Protein AF-A0A7V6GWR3-F1 (afdb_monomer_lite)

Structure (mmCIF, N/CA/C/O backbone):
data_AF-A0A7V6GWR3-F1
#
_entry.id   AF-A0A7V6GWR3-F1
#
loop_
_atom_site.group_PDB
_atom_site.id
_atom_site.type_symbol
_atom_site.label_atom_id
_atom_site.label_alt_id
_atom_site.label_comp_id
_atom_site.label_asym_id
_atom_site.label_entity_id
_atom_site.label_seq_id
_atom_site.pdbx_PDB_ins_code
_atom_site.Cartn_x
_atom_site.Cartn_y
_atom_site.Cartn_z
_atom_site.occupancy
_atom_site.B_iso_or_equiv
_atom_site.auth_seq_id
_atom_site.auth_comp_id
_atom_site.auth_asym_id
_atom_site.auth_atom_id
_atom_site.pdbx_PDB_model_num
ATOM 1 N N . MET A 1 1 ? 18.913 -1.858 59.201 1.00 57.69 1 MET A N 1
ATOM 2 C CA . MET A 1 1 ? 17.940 -0.774 58.918 1.00 57.69 1 MET A CA 1
ATOM 3 C C . MET A 1 1 ? 17.360 -0.828 57.500 1.00 57.69 1 MET A C 1
ATOM 5 O O . MET A 1 1 ? 16.171 -0.582 57.364 1.00 57.69 1 MET A O 1
ATOM 9 N N . PHE A 1 2 ? 18.115 -1.250 56.476 1.00 57.06 2 PHE A N 1
ATOM 10 C CA . PHE A 1 2 ? 17.642 -1.328 55.079 1.00 57.06 2 PHE A CA 1
ATOM 11 C C . PHE A 1 2 ? 16.428 -2.238 54.816 1.00 57.06 2 PHE A C 1
ATOM 13 O O . PHE A 1 2 ? 15.560 -1.876 54.029 1.00 57.06 2 PHE A O 1
ATOM 20 N N . LYS A 1 3 ? 16.304 -3.377 55.515 1.00 57.69 3 LYS A N 1
ATOM 21 C CA . LYS A 1 3 ? 15.159 -4.291 55.336 1.00 57.69 3 LYS A CA 1
ATOM 22 C C . LYS A 1 3 ? 13.819 -3.632 55.687 1.00 57.69 3 LYS A C 1
ATOM 24 O O . LYS A 1 3 ? 12.870 -3.778 54.936 1.00 57.69 3 LYS A O 1
ATOM 29 N N . LYS A 1 4 ? 13.768 -2.841 56.768 1.00 62.62 4 LYS A N 1
ATOM 30 C CA . LYS A 1 4 ? 12.542 -2.145 57.204 1.00 62.62 4 LYS A CA 1
ATOM 31 C C . LYS A 1 4 ? 12.135 -1.018 56.245 1.00 62.62 4 LYS A C 1
ATOM 33 O O . LYS A 1 4 ? 10.948 -0.810 56.039 1.00 62.62 4 LYS A O 1
ATOM 38 N N . LEU A 1 5 ? 13.110 -0.338 55.631 1.00 69.25 5 LEU A N 1
ATOM 39 C CA . LEU A 1 5 ? 12.864 0.715 54.639 1.00 69.25 5 LEU A CA 1
ATOM 40 C C . LEU A 1 5 ? 12.341 0.137 53.313 1.00 69.25 5 LEU A C 1
ATOM 42 O O . LEU A 1 5 ? 11.419 0.689 52.724 1.00 69.25 5 LEU A O 1
ATOM 46 N N . SER A 1 6 ? 12.875 -1.013 52.888 1.00 74.12 6 SER A N 1
ATOM 47 C CA . SER A 1 6 ? 12.424 -1.724 51.684 1.00 74.12 6 SER A CA 1
ATOM 48 C C . SER A 1 6 ? 10.997 -2.265 51.823 1.00 74.12 6 SER A C 1
ATOM 50 O O . SER A 1 6 ? 10.201 -2.128 50.895 1.00 74.12 6 SER A O 1
ATOM 52 N N . THR A 1 7 ? 10.633 -2.804 52.992 1.00 77.94 7 THR A N 1
ATOM 53 C CA . THR A 1 7 ? 9.257 -3.256 53.247 1.00 77.94 7 THR A CA 1
ATOM 54 C C . THR A 1 7 ? 8.266 -2.091 53.237 1.00 77.94 7 THR A C 1
ATOM 56 O O . THR A 1 7 ? 7.175 -2.228 52.693 1.00 77.94 7 THR A O 1
ATOM 59 N N . LEU A 1 8 ? 8.652 -0.926 53.772 1.00 77.69 8 LEU A N 1
ATOM 60 C CA . LEU A 1 8 ? 7.799 0.267 53.766 1.00 77.69 8 LEU A CA 1
ATOM 61 C C . LEU A 1 8 ? 7.535 0.777 52.339 1.00 77.69 8 LEU A C 1
ATOM 63 O O . LEU A 1 8 ? 6.412 1.148 52.014 1.00 77.69 8 LEU A O 1
ATOM 67 N N . LEU A 1 9 ? 8.554 0.737 51.476 1.00 79.38 9 LEU A N 1
ATOM 68 C CA . LEU A 1 9 ? 8.460 1.185 50.084 1.00 79.38 9 LEU A CA 1
ATOM 69 C C . LEU A 1 9 ? 7.550 0.278 49.238 1.00 79.38 9 LEU A C 1
ATOM 71 O O . LEU A 1 9 ? 6.764 0.768 48.430 1.00 79.38 9 LEU A O 1
ATOM 75 N N . LEU A 1 10 ? 7.605 -1.038 49.472 1.00 77.62 10 LEU A N 1
ATOM 76 C CA . LEU A 1 10 ? 6.718 -2.009 48.823 1.00 77.62 10 LEU A CA 1
ATOM 77 C C . LEU A 1 10 ? 5.249 -1.818 49.228 1.00 77.62 10 LEU A C 1
ATOM 79 O O . LEU A 1 10 ? 4.371 -1.893 48.374 1.00 77.62 10 LEU A O 1
ATOM 83 N N . ILE A 1 11 ? 4.973 -1.522 50.502 1.00 78.19 11 ILE A N 1
ATOM 84 C CA . ILE A 1 11 ? 3.601 -1.291 50.984 1.00 78.19 11 ILE A CA 1
ATOM 85 C C . ILE A 1 11 ? 2.994 -0.033 50.340 1.00 78.19 11 ILE A C 1
ATOM 87 O O . ILE A 1 11 ? 1.837 -0.058 49.925 1.00 78.19 11 ILE A O 1
ATOM 91 N N . VAL A 1 12 ? 3.773 1.044 50.190 1.00 75.06 12 VAL A N 1
ATOM 92 C CA . VAL A 1 12 ? 3.309 2.288 49.545 1.00 75.06 12 VAL A CA 1
ATOM 93 C C . VAL A 1 12 ? 2.956 2.066 48.069 1.00 75.06 12 VAL A C 1
ATOM 95 O O . VAL A 1 12 ? 1.933 2.570 47.606 1.00 75.06 12 VAL A O 1
ATOM 98 N N . LEU A 1 13 ? 3.750 1.273 47.342 1.00 73.19 13 LEU A N 1
ATOM 99 C CA . LEU A 1 13 ? 3.486 0.958 45.933 1.00 73.19 13 LEU A CA 1
ATOM 100 C C . LEU A 1 13 ? 2.184 0.165 45.744 1.00 73.19 13 LEU A C 1
ATOM 102 O O . LEU A 1 13 ? 1.409 0.477 44.846 1.00 73.19 13 LEU A O 1
ATOM 106 N N . VAL A 1 14 ? 1.902 -0.807 46.617 1.00 71.19 14 VAL A N 1
ATOM 107 C CA . VAL A 1 14 ? 0.670 -1.615 46.538 1.00 71.19 14 VAL A CA 1
ATOM 108 C C . VAL A 1 14 ? -0.580 -0.777 46.837 1.00 71.19 14 VAL A C 1
ATOM 110 O O . VAL A 1 14 ? -1.602 -0.943 46.172 1.00 71.19 14 VAL A O 1
ATOM 113 N N . ILE A 1 15 ? -0.504 0.161 47.787 1.00 64.50 15 ILE A N 1
ATOM 114 C CA . ILE A 1 15 ? -1.630 1.047 48.130 1.00 64.50 15 ILE A CA 1
ATOM 115 C C . ILE A 1 15 ? -1.910 2.053 46.998 1.00 64.50 15 ILE A C 1
ATOM 117 O O . ILE A 1 15 ? -3.071 2.348 46.716 1.00 64.50 15 ILE A O 1
ATOM 121 N N . GLY A 1 16 ? -0.873 2.527 46.297 1.00 59.38 16 GLY A N 1
ATOM 122 C CA . GLY A 1 16 ? -1.019 3.436 45.153 1.00 59.38 16 GLY A CA 1
ATOM 123 C C . GLY A 1 16 ? -1.750 2.823 43.952 1.00 59.38 16 GLY A C 1
ATOM 124 O O . GLY A 1 16 ? -2.444 3.536 43.229 1.00 59.38 16 GLY A O 1
ATOM 125 N N . CYS A 1 17 ? -1.666 1.503 43.761 1.00 59.94 17 CYS A N 1
ATOM 126 C CA . CYS A 1 17 ? -2.309 0.818 42.636 1.00 59.94 17 CYS A CA 1
ATOM 127 C C . CYS A 1 17 ? -3.833 0.659 42.782 1.00 59.94 17 CYS A C 1
ATOM 129 O O . CYS A 1 17 ? -4.518 0.482 41.778 1.00 59.94 17 CYS A O 1
ATOM 131 N N . LEU A 1 18 ? -4.389 0.750 43.996 1.00 56.41 18 LEU A N 1
ATOM 132 C CA . LEU A 1 18 ? -5.825 0.537 44.234 1.00 56.41 18 LEU A CA 1
ATOM 133 C C . LEU A 1 18 ? -6.678 1.810 44.085 1.00 56.41 18 LEU A C 1
ATOM 135 O O . LEU A 1 18 ? -7.899 1.717 43.997 1.00 56.41 18 LEU A O 1
ATOM 139 N N . AL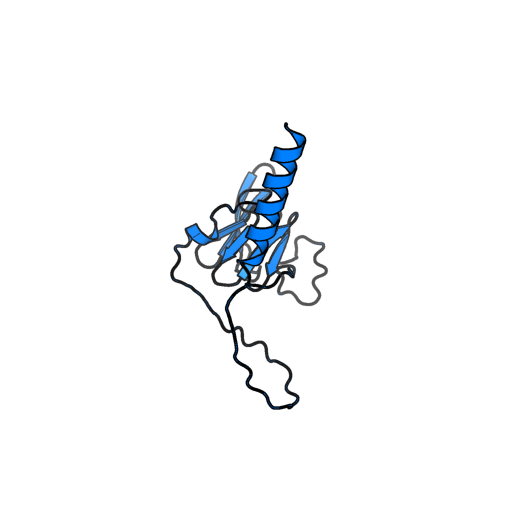A A 1 19 ? -6.062 2.994 43.999 1.00 52.66 19 ALA A N 1
ATOM 140 C CA . ALA A 1 19 ? -6.773 4.268 43.840 1.00 52.66 19 ALA A CA 1
ATOM 141 C C . ALA A 1 19 ? -7.031 4.673 42.370 1.00 52.66 19 ALA A C 1
ATOM 143 O O . ALA A 1 19 ? -7.710 5.667 42.127 1.00 52.66 19 ALA A O 1
ATOM 144 N N . SER A 1 20 ? -6.528 3.912 41.387 1.00 47.25 20 SER A N 1
ATOM 145 C CA . SER A 1 20 ? -6.669 4.228 39.950 1.00 47.25 20 SER A CA 1
ATOM 146 C C . SER A 1 20 ? -7.843 3.522 39.253 1.00 47.25 20 SER A C 1
ATOM 148 O O . SER A 1 20 ? -7.987 3.632 38.036 1.00 47.25 20 SER A O 1
ATOM 150 N N . CYS A 1 21 ? -8.697 2.818 39.998 1.00 51.16 21 CYS A N 1
ATOM 151 C CA . CYS A 1 21 ? -9.901 2.179 39.468 1.00 51.16 21 CYS A CA 1
ATOM 152 C C . CYS A 1 21 ? -11.141 2.749 40.156 1.00 51.16 21 CYS A C 1
ATOM 154 O O . CYS A 1 21 ? -11.796 2.078 40.949 1.00 51.16 21 CYS A O 1
ATOM 156 N N . ALA A 1 22 ? -11.474 4.004 39.860 1.00 45.12 22 ALA A N 1
ATOM 157 C CA . ALA A 1 22 ? -12.791 4.533 40.177 1.00 45.12 22 ALA A CA 1
ATOM 158 C C . ALA A 1 22 ? -13.263 5.511 39.093 1.00 45.12 22 ALA A C 1
ATOM 160 O O . ALA A 1 22 ? -12.789 6.642 39.025 1.00 45.12 22 ALA A O 1
ATOM 161 N N . LYS A 1 23 ? -14.289 5.050 38.358 1.00 39.59 23 LYS A N 1
ATOM 162 C CA . LYS A 1 23 ? -15.293 5.777 37.551 1.00 39.59 23 LYS A CA 1
ATOM 163 C C . LYS A 1 23 ? -15.105 5.787 36.023 1.00 39.59 23 LYS A C 1
ATOM 165 O O . LYS A 1 23 ? -14.516 6.701 35.468 1.00 39.59 23 LYS A O 1
ATOM 170 N N . PHE A 1 24 ? -15.823 4.883 35.351 1.00 28.98 24 PHE A N 1
ATOM 171 C CA . PHE A 1 24 ? -16.935 5.303 34.487 1.00 28.98 24 PHE A CA 1
ATOM 172 C C . PHE A 1 24 ? -18.031 4.231 34.525 1.00 28.98 24 PHE A C 1
ATOM 174 O O . PHE A 1 24 ? -17.811 3.076 34.172 1.00 28.98 24 PHE A O 1
ATOM 181 N N . SER A 1 25 ? -19.190 4.606 35.052 1.00 39.66 25 SER A N 1
ATOM 182 C CA . SER A 1 25 ? -20.377 3.769 35.171 1.00 39.66 25 SER A CA 1
ATOM 183 C C . SER A 1 25 ? -21.349 4.066 34.034 1.00 39.66 25 SER A C 1
ATOM 185 O O . SER A 1 25 ? -21.662 5.230 33.804 1.00 39.66 25 SER A O 1
ATOM 187 N N . HIS A 1 26 ? -21.911 2.986 33.488 1.00 32.53 26 HIS A N 1
ATOM 188 C CA . HIS A 1 26 ? -23.302 2.865 33.048 1.00 32.53 26 HIS A CA 1
ATOM 189 C C . HIS A 1 26 ? -23.720 3.535 31.728 1.00 32.53 26 HIS A C 1
ATOM 191 O O . HIS A 1 26 ? -23.898 4.746 31.657 1.00 32.53 26 HIS A O 1
ATOM 197 N N . LEU A 1 27 ? -24.039 2.694 30.740 1.00 33.22 27 LEU A N 1
ATOM 198 C CA . LEU A 1 27 ? -25.319 2.744 30.024 1.00 33.22 27 LEU A CA 1
ATOM 199 C C . LEU A 1 27 ? -25.591 1.363 29.409 1.00 33.22 27 LEU A C 1
ATOM 201 O O . LEU A 1 27 ? -25.057 1.012 28.361 1.00 33.22 27 LEU A O 1
ATOM 205 N N . GLU A 1 28 ? -26.409 0.573 30.105 1.00 39.97 28 GLU A N 1
ATOM 206 C CA . GLU A 1 28 ? -27.221 -0.461 29.468 1.00 39.97 28 GLU A CA 1
ATOM 207 C C . GLU A 1 28 ? -28.357 0.211 28.683 1.00 39.97 28 GLU A C 1
ATOM 209 O O . GLU A 1 28 ? -29.016 1.124 29.182 1.00 39.97 28 GLU A O 1
ATOM 214 N N . SER A 1 29 ? -28.621 -0.288 27.479 1.00 35.16 29 SER A N 1
ATOM 215 C CA . SER A 1 29 ? -29.950 -0.288 26.867 1.00 35.16 29 SER A CA 1
ATOM 216 C C . SER A 1 29 ? -30.041 -1.535 25.993 1.00 35.16 29 SER A C 1
ATOM 218 O O . SER A 1 29 ? -29.250 -1.699 25.067 1.00 35.16 29 SER A O 1
ATOM 220 N N . GLY A 1 30 ? -30.953 -2.439 26.347 1.00 36.53 30 GLY A N 1
ATOM 221 C CA . GLY A 1 30 ? -31.166 -3.720 25.673 1.00 36.53 30 GLY A CA 1
ATOM 222 C C . GLY A 1 30 ? -32.145 -3.686 24.492 1.00 36.53 30 GLY A C 1
ATOM 223 O O . GLY A 1 30 ? -32.685 -2.633 24.156 1.00 36.53 30 GLY A O 1
ATOM 224 N N . SER A 1 31 ? -32.392 -4.902 23.973 1.00 37.84 31 SER A N 1
ATOM 225 C CA . SER A 1 31 ? -33.314 -5.333 22.892 1.00 37.84 31 SER A CA 1
ATOM 226 C C . SER A 1 31 ? -32.976 -4.810 21.487 1.00 37.84 31 SER A C 1
ATOM 228 O O . SER A 1 31 ? -32.578 -3.670 21.331 1.00 37.84 31 SER A O 1
ATOM 230 N N . ASP A 1 32 ? -33.078 -5.554 20.385 1.00 30.97 32 ASP A N 1
ATOM 231 C CA . ASP A 1 32 ? -33.858 -6.750 20.057 1.00 30.97 32 ASP A CA 1
ATOM 232 C C . ASP A 1 32 ? -33.143 -7.559 18.956 1.00 30.97 32 ASP A C 1
ATOM 234 O O . ASP A 1 32 ? -32.425 -7.009 18.120 1.00 30.97 32 ASP A O 1
ATOM 238 N N . ASN A 1 33 ? -33.378 -8.872 18.925 1.00 47.59 33 ASN A N 1
ATOM 239 C CA . ASN A 1 33 ? -32.904 -9.760 17.865 1.00 47.59 33 ASN A CA 1
ATOM 240 C C . ASN A 1 33 ? -33.688 -9.526 16.565 1.00 47.59 33 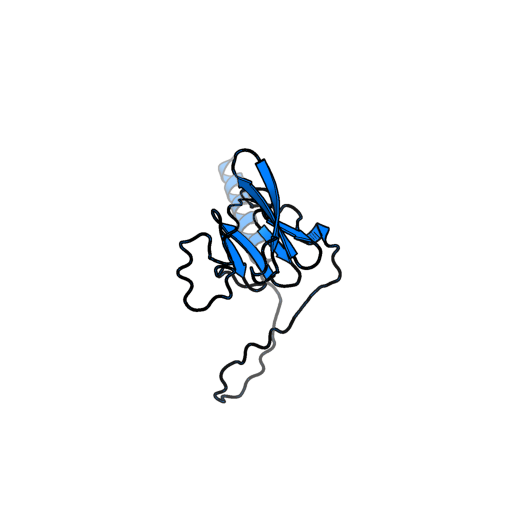ASN A C 1
ATOM 242 O O . ASN A 1 33 ? -34.883 -9.807 16.529 1.00 47.59 33 ASN A O 1
ATOM 246 N N . THR A 1 34 ? -33.015 -9.145 15.477 1.00 38.16 34 THR A N 1
ATOM 247 C CA . THR A 1 34 ? -33.425 -9.521 14.112 1.00 38.16 34 THR A CA 1
ATOM 248 C C . THR A 1 34 ? -32.195 -9.715 13.224 1.00 38.16 34 THR A C 1
ATOM 250 O O . THR A 1 34 ? -31.288 -8.886 13.196 1.00 38.16 34 THR A O 1
ATOM 253 N N . ASP A 1 35 ? -32.170 -10.846 12.515 1.00 45.09 35 ASP A N 1
ATOM 254 C CA . ASP A 1 35 ? -31.203 -11.183 11.471 1.00 45.09 35 ASP A CA 1
ATOM 255 C C . ASP A 1 35 ? -31.135 -10.069 10.422 1.00 45.09 35 ASP A C 1
ATOM 257 O O . ASP A 1 35 ? -32.061 -9.882 9.632 1.00 45.09 35 ASP A O 1
ATOM 261 N N . THR A 1 36 ? -30.029 -9.332 10.362 1.00 37.31 36 THR A N 1
ATOM 262 C CA . THR A 1 36 ? -29.673 -8.543 9.179 1.00 37.31 36 THR A CA 1
ATOM 263 C C . THR A 1 36 ? -28.156 -8.477 9.067 1.00 37.31 36 THR A C 1
ATOM 265 O O . THR A 1 36 ? -27.462 -7.873 9.879 1.00 37.31 36 THR A O 1
ATOM 268 N N . ARG A 1 37 ? -27.646 -9.145 8.030 1.00 38.62 37 ARG A N 1
ATOM 269 C CA . ARG A 1 37 ? -26.265 -9.080 7.539 1.00 38.62 37 ARG A CA 1
ATOM 270 C C . ARG A 1 37 ? -25.764 -7.624 7.557 1.00 38.62 37 ARG A C 1
ATOM 272 O O . ARG A 1 37 ? -26.403 -6.793 6.911 1.00 38.62 37 ARG A O 1
ATOM 279 N N . PRO A 1 38 ? -24.639 -7.295 8.218 1.00 35.78 38 PRO A N 1
ATOM 280 C CA . PRO A 1 38 ? -24.154 -5.926 8.236 1.00 35.78 38 PRO A CA 1
ATOM 281 C C . PRO A 1 38 ? -23.626 -5.580 6.843 1.00 35.78 38 PRO A C 1
ATOM 283 O O . PRO A 1 38 ? -22.572 -6.042 6.404 1.00 35.78 38 PRO A O 1
ATOM 286 N N . SER A 1 39 ? -24.391 -4.782 6.110 1.00 39.31 39 SER A N 1
ATOM 287 C CA . SER A 1 39 ? -23.859 -3.968 5.028 1.00 39.31 39 SER A CA 1
ATOM 288 C C . SER A 1 39 ? -22.844 -3.005 5.643 1.00 39.31 39 SER A C 1
ATOM 290 O O . SER A 1 39 ? -23.224 -2.120 6.404 1.00 39.31 39 SER A O 1
ATOM 292 N N . HIS A 1 40 ? -21.558 -3.214 5.341 1.00 43.88 40 HIS A N 1
ATOM 293 C CA . HIS A 1 40 ? -20.460 -2.298 5.661 1.00 43.88 40 HIS A CA 1
ATOM 294 C C . HIS A 1 40 ? -20.708 -0.948 4.970 1.00 43.88 40 HIS A C 1
ATOM 296 O O . HIS A 1 40 ? -20.222 -0.686 3.872 1.00 43.88 40 HIS A O 1
ATOM 302 N N . SER A 1 41 ? -21.496 -0.079 5.594 1.00 40.34 41 SER A N 1
ATOM 303 C CA . SER A 1 41 ? -21.424 1.350 5.329 1.00 40.34 41 SER A CA 1
ATOM 304 C C . SER A 1 41 ? -20.219 1.870 6.101 1.00 40.34 41 SER A C 1
ATOM 306 O O . SER A 1 41 ? -20.238 1.895 7.331 1.00 40.34 41 SER A O 1
ATOM 308 N N . ILE A 1 42 ? -19.160 2.232 5.375 1.00 48.84 42 ILE A N 1
ATOM 309 C CA . ILE A 1 42 ? -17.993 2.928 5.919 1.00 48.84 42 ILE A CA 1
ATOM 310 C C . ILE A 1 42 ? -18.496 4.268 6.460 1.00 48.84 42 ILE A C 1
ATOM 312 O O . ILE A 1 42 ? -18.662 5.234 5.714 1.00 48.84 42 ILE A O 1
ATOM 316 N N . THR A 1 43 ? -18.801 4.325 7.753 1.00 38.19 43 THR A N 1
ATOM 317 C CA . THR A 1 43 ? -19.119 5.585 8.417 1.00 38.19 43 THR A CA 1
ATOM 318 C C . THR A 1 43 ? -17.796 6.303 8.648 1.00 38.19 43 THR A C 1
ATOM 320 O O . THR A 1 43 ? -17.110 6.089 9.646 1.00 38.19 43 THR A O 1
ATOM 323 N N . HIS A 1 44 ? -17.412 7.114 7.663 1.00 49.03 44 HIS A N 1
ATOM 324 C CA . HIS A 1 44 ? -16.245 7.985 7.695 1.00 49.03 44 HIS A CA 1
ATOM 325 C C . HIS A 1 44 ? -16.335 8.952 8.885 1.00 49.03 44 HIS A C 1
ATOM 327 O O . HIS A 1 44 ? -16.929 10.021 8.804 1.00 49.03 44 HIS A O 1
ATOM 333 N N . SER A 1 45 ? -15.706 8.587 10.000 1.00 46.38 45 SER A N 1
ATOM 334 C CA . SER A 1 45 ? -15.237 9.547 11.000 1.00 46.38 45 SER A CA 1
ATOM 335 C C . SER A 1 45 ? -13.902 10.108 10.501 1.00 46.38 45 SER A C 1
ATOM 337 O O . SER A 1 45 ? -12.810 9.721 10.938 1.00 46.38 45 SER A O 1
ATOM 339 N N . SER A 1 46 ? -13.972 10.928 9.454 1.00 53.97 46 SER A N 1
ATOM 340 C CA . SER A 1 46 ? -12.816 11.647 8.947 1.00 53.97 46 SER A CA 1
ATOM 341 C C . SER A 1 46 ? -12.660 12.932 9.757 1.00 53.97 46 SER A C 1
ATOM 343 O O . SER A 1 46 ? -13.356 13.924 9.579 1.00 53.97 46 SER A O 1
ATOM 345 N N . ASP A 1 47 ? -11.742 12.895 10.721 1.00 57.88 47 ASP A N 1
ATOM 346 C CA . ASP A 1 47 ? -11.158 14.107 11.290 1.00 57.88 47 ASP A CA 1
ATOM 347 C C . ASP A 1 47 ? -10.250 14.739 10.215 1.00 57.88 47 ASP A C 1
ATOM 349 O O . ASP A 1 47 ? -9.027 14.575 10.231 1.00 57.88 47 ASP A O 1
ATOM 353 N N . ASP A 1 48 ? -10.880 15.379 9.222 1.00 61.78 48 ASP A N 1
ATOM 354 C CA . ASP A 1 48 ? -10.264 16.056 8.063 1.00 61.78 48 ASP A CA 1
ATOM 355 C C . ASP A 1 48 ? -9.597 17.393 8.441 1.00 61.78 48 ASP A C 1
ATOM 357 O O . ASP A 1 48 ? -9.284 18.224 7.592 1.00 61.78 48 ASP A O 1
ATOM 361 N N . THR A 1 49 ? -9.382 17.642 9.734 1.00 70.50 49 THR A N 1
ATOM 362 C CA . THR A 1 49 ? -8.872 18.924 10.240 1.00 70.50 49 THR A CA 1
ATOM 363 C C . THR A 1 49 ? -7.346 18.998 10.291 1.00 70.50 49 THR A C 1
ATOM 365 O O . THR A 1 49 ? -6.788 20.066 10.553 1.00 70.50 49 THR A O 1
ATOM 368 N N . LYS A 1 50 ? -6.647 17.879 10.066 1.00 81.06 50 LYS A N 1
ATOM 369 C CA . LYS A 1 50 ? -5.190 17.807 10.218 1.00 81.06 50 LYS A CA 1
ATOM 370 C C . LYS A 1 50 ? -4.482 18.108 8.894 1.00 81.06 50 LYS A C 1
ATOM 372 O O . LYS A 1 50 ? -4.933 17.647 7.848 1.00 81.06 50 LYS A O 1
ATOM 377 N N . PRO A 1 51 ? -3.363 18.853 8.927 1.00 81.31 51 PRO A N 1
ATOM 378 C CA . PRO A 1 51 ? -2.583 19.138 7.726 1.00 81.31 51 PRO A CA 1
ATOM 379 C C . PRO A 1 51 ? -1.987 17.844 7.150 1.00 81.31 51 PRO A C 1
ATOM 381 O O . PRO A 1 51 ? -1.747 16.890 7.891 1.00 81.31 51 PRO A O 1
ATOM 384 N N . GLU A 1 52 ? -1.733 17.790 5.841 1.00 78.69 52 GLU A N 1
ATOM 385 C CA . GLU A 1 52 ? -1.304 16.554 5.167 1.00 78.69 52 GLU A CA 1
ATOM 386 C C . GLU A 1 52 ? -0.001 15.972 5.742 1.00 78.69 52 GLU A C 1
ATOM 388 O O . GLU A 1 52 ? 0.148 14.751 5.846 1.00 78.69 52 GLU A O 1
ATOM 393 N N . GLU A 1 53 ? 0.913 16.834 6.199 1.00 77.75 53 GLU A N 1
ATOM 394 C CA . GLU A 1 53 ? 2.183 16.453 6.826 1.00 77.75 53 GLU A C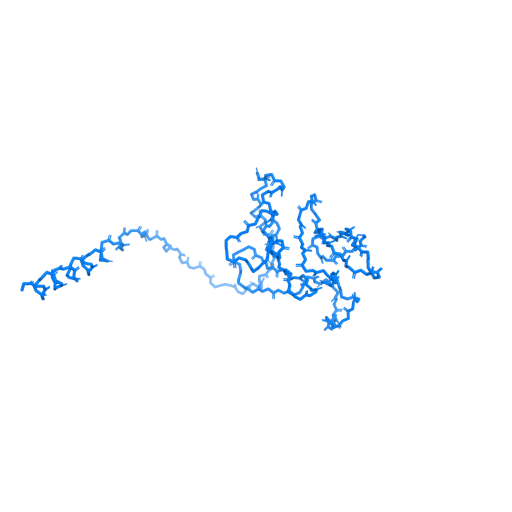A 1
ATOM 395 C C . GLU A 1 53 ? 1.986 15.653 8.122 1.00 77.75 53 GLU A C 1
ATOM 397 O O . GLU A 1 53 ? 2.842 14.852 8.499 1.00 77.75 53 GLU A O 1
ATOM 402 N N . TYR A 1 54 ? 0.846 15.817 8.801 1.00 84.00 54 TYR A N 1
ATOM 403 C CA . TYR A 1 54 ? 0.528 15.035 9.994 1.00 84.00 54 TYR A CA 1
ATOM 404 C C . TYR A 1 54 ? 0.470 13.533 9.687 1.00 84.00 54 TYR A C 1
ATOM 406 O O . TYR A 1 54 ? 0.878 12.711 10.509 1.00 84.00 54 TYR A O 1
ATOM 414 N N . TYR A 1 55 ? -0.026 13.160 8.506 1.00 82.06 55 TYR A N 1
ATOM 415 C CA . TYR A 1 55 ? -0.256 11.762 8.145 1.00 82.06 55 TYR A CA 1
ATOM 416 C C . TYR A 1 55 ? 1.025 11.030 7.708 1.00 82.06 55 TYR A C 1
ATOM 418 O O . TYR A 1 55 ? 1.030 9.801 7.654 1.00 82.06 55 TYR A O 1
ATOM 426 N N . THR A 1 56 ? 2.113 11.766 7.448 1.00 77.06 56 THR A N 1
ATOM 427 C CA . THR A 1 56 ? 3.451 11.228 7.125 1.00 77.06 56 THR A CA 1
ATOM 428 C C . THR A 1 56 ? 4.467 11.371 8.249 1.00 77.06 56 THR A C 1
ATOM 430 O O . THR A 1 56 ? 5.615 10.944 8.101 1.00 77.06 56 THR A O 1
ATOM 433 N N . ALA A 1 57 ? 4.065 11.960 9.375 1.00 72.19 57 ALA A N 1
ATOM 434 C CA . ALA A 1 57 ? 4.945 12.172 10.508 1.00 72.19 57 ALA A CA 1
ATOM 435 C C . ALA A 1 57 ? 5.420 10.841 11.116 1.00 72.19 57 ALA A C 1
ATOM 437 O O . ALA A 1 57 ? 4.639 9.909 11.322 1.00 72.19 57 ALA A O 1
ATOM 438 N N . PHE A 1 58 ? 6.711 10.789 11.450 1.00 72.06 58 PHE A N 1
ATOM 439 C CA . PHE A 1 58 ? 7.343 9.633 12.080 1.00 72.06 58 PHE A CA 1
ATOM 440 C C . PHE A 1 58 ? 6.688 9.272 13.418 1.00 72.06 58 PHE A C 1
ATOM 442 O O . PHE A 1 58 ? 6.469 10.153 14.257 1.00 72.06 58 PHE A O 1
ATOM 449 N N . ARG A 1 59 ? 6.421 7.979 13.654 1.00 69.56 59 ARG A N 1
ATOM 450 C CA . ARG A 1 59 ? 5.820 7.503 14.908 1.00 69.56 59 ARG A CA 1
ATOM 451 C C . ARG A 1 59 ? 6.820 6.790 15.812 1.00 69.56 59 ARG A C 1
ATOM 453 O O . ARG A 1 59 ? 7.680 6.033 15.373 1.00 69.56 59 ARG A O 1
ATOM 460 N N . GLN A 1 60 ? 6.666 7.003 17.120 1.00 61.03 60 GLN A N 1
ATOM 461 C CA . GLN A 1 60 ? 7.412 6.255 18.132 1.00 61.03 60 GLN A CA 1
ATOM 462 C C . GLN A 1 60 ? 7.030 4.767 18.072 1.00 61.03 60 GLN A C 1
ATOM 464 O O . GLN A 1 60 ? 5.849 4.433 18.105 1.00 61.03 60 GLN A O 1
ATOM 469 N N . GLY A 1 61 ? 8.032 3.886 18.000 1.00 63.25 61 GLY A N 1
ATOM 470 C CA . GLY A 1 61 ? 7.846 2.429 17.910 1.00 63.25 61 GLY A CA 1
ATOM 471 C C . GLY A 1 61 ? 7.904 1.859 16.490 1.00 63.25 61 GLY A C 1
ATOM 472 O O . GLY A 1 61 ? 7.814 0.647 16.316 1.00 63.25 61 GLY A O 1
ATOM 473 N N . GLU A 1 62 ? 8.088 2.706 15.481 1.00 67.88 62 GLU A N 1
ATOM 474 C CA . GLU A 1 62 ? 8.237 2.278 14.096 1.00 67.88 62 GLU A CA 1
ATOM 475 C C . GLU A 1 62 ? 9.695 1.906 13.782 1.00 67.88 62 GLU A C 1
ATOM 477 O O . GLU A 1 62 ? 10.625 2.622 14.159 1.00 67.88 62 GLU A O 1
ATOM 482 N N . PHE A 1 63 ? 9.909 0.777 13.097 1.00 64.69 63 PHE A N 1
ATOM 483 C CA . PHE A 1 63 ? 11.258 0.280 12.788 1.00 64.69 63 PHE A CA 1
ATOM 484 C C . PHE A 1 63 ? 12.006 1.165 11.775 1.00 64.69 63 PHE A C 1
ATOM 486 O O . PHE A 1 63 ? 13.235 1.213 11.779 1.00 64.69 63 PHE A O 1
ATOM 493 N N . SER A 1 64 ? 11.281 1.893 10.926 1.00 66.06 64 SER A N 1
ATOM 494 C CA . SER A 1 64 ? 11.852 2.833 9.964 1.00 66.06 64 SER A CA 1
ATOM 495 C C . SER A 1 64 ? 10.935 4.025 9.771 1.00 66.06 64 SER A C 1
ATOM 497 O O . SER A 1 64 ? 9.718 3.873 9.776 1.00 66.06 64 SER A O 1
ATOM 499 N N . VAL A 1 65 ? 11.520 5.198 9.529 1.00 64.19 65 VAL A N 1
ATOM 500 C CA . VAL A 1 65 ? 10.755 6.361 9.082 1.00 64.19 65 VAL A CA 1
ATOM 501 C C . VAL A 1 65 ? 10.015 5.996 7.797 1.00 64.19 65 VAL A C 1
ATOM 503 O O . VAL A 1 65 ? 10.631 5.450 6.878 1.00 64.19 65 VAL A O 1
ATOM 506 N N . SER A 1 66 ? 8.714 6.297 7.752 1.00 72.50 66 SER A N 1
ATOM 507 C CA . SER A 1 66 ? 7.872 6.146 6.562 1.00 72.50 66 SER A CA 1
ATOM 508 C C . SER A 1 66 ? 7.489 4.704 6.207 1.00 72.50 66 SER A C 1
ATOM 510 O O . SER A 1 66 ? 7.249 4.426 5.043 1.00 72.50 66 SER A O 1
ATOM 512 N N . ALA A 1 67 ? 7.409 3.761 7.144 1.00 85.31 67 ALA A N 1
ATOM 513 C CA . ALA A 1 67 ? 6.782 2.459 6.877 1.00 85.31 67 ALA A CA 1
ATOM 514 C C . ALA A 1 67 ? 5.279 2.449 7.200 1.00 85.31 67 ALA A C 1
ATOM 516 O O . ALA A 1 67 ? 4.574 1.569 6.721 1.00 85.31 67 ALA A O 1
ATOM 517 N N . TYR A 1 68 ? 4.779 3.404 7.977 1.00 88.88 68 TYR A N 1
ATOM 518 C CA . TYR A 1 68 ? 3.446 3.419 8.556 1.00 88.88 68 TYR A CA 1
ATOM 519 C C . TYR A 1 68 ? 2.788 4.786 8.376 1.00 88.88 68 TYR A C 1
ATOM 521 O O . TYR A 1 68 ? 3.364 5.826 8.689 1.00 88.88 68 TYR A O 1
ATOM 529 N N . LEU A 1 69 ? 1.545 4.781 7.906 1.00 90.12 69 LEU A N 1
ATOM 530 C CA . LEU A 1 69 ? 0.730 5.971 7.702 1.00 90.12 69 LEU A CA 1
ATOM 531 C C . LEU A 1 69 ? -0.592 5.781 8.431 1.00 90.12 69 LEU A C 1
ATOM 533 O O . LEU A 1 69 ? -1.254 4.758 8.281 1.00 90.12 69 LEU A O 1
ATOM 537 N N . VAL A 1 70 ? -1.028 6.796 9.164 1.00 88.94 70 VAL A N 1
ATOM 538 C CA . VAL A 1 70 ? -2.433 6.909 9.571 1.00 88.94 70 VAL A CA 1
ATOM 539 C C . VAL A 1 70 ? -2.973 8.068 8.785 1.00 88.94 70 VAL A C 1
ATOM 541 O O . VAL A 1 70 ? -2.440 9.156 8.925 1.00 88.94 70 VAL A O 1
ATOM 544 N N . THR A 1 71 ? -3.988 7.843 7.969 1.00 89.56 71 THR A N 1
ATOM 545 C CA . THR A 1 71 ? -4.584 8.847 7.082 1.00 89.56 71 THR A CA 1
ATOM 546 C C . THR A 1 71 ? -6.049 9.067 7.475 1.00 89.56 71 THR A C 1
ATOM 548 O O . THR A 1 71 ? -6.554 8.382 8.375 1.00 89.56 71 THR A O 1
ATOM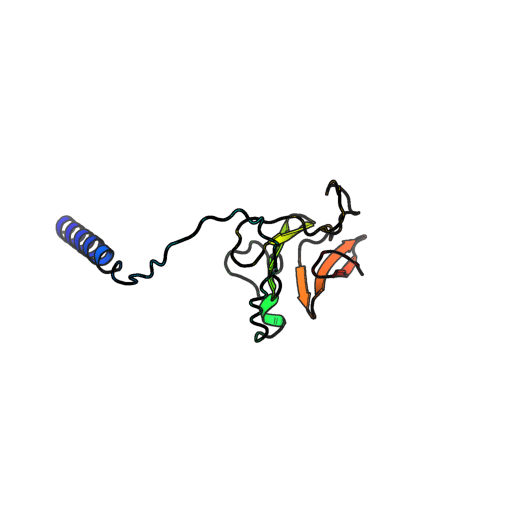 551 N N . PRO A 1 72 ? -6.791 9.986 6.833 1.00 88.12 72 PRO A N 1
ATOM 552 C CA . PRO A 1 72 ? -8.240 10.076 7.013 1.00 88.12 72 PRO A CA 1
ATOM 553 C C . PRO A 1 72 ? -8.974 8.750 6.743 1.00 88.12 72 PRO A C 1
ATOM 555 O O . PRO A 1 72 ? -9.955 8.455 7.426 1.00 88.12 72 PRO A O 1
ATOM 558 N N . TYR A 1 73 ? -8.443 7.921 5.838 1.00 89.44 73 TYR A N 1
ATOM 559 C CA . TYR A 1 73 ? -9.083 6.715 5.295 1.00 89.44 73 TYR A CA 1
ATOM 560 C C . TYR A 1 73 ? -8.751 5.414 6.039 1.00 89.44 73 TYR A C 1
ATOM 562 O O . TYR A 1 73 ? -9.389 4.389 5.806 1.00 89.44 73 TYR A O 1
ATOM 570 N N . GLY A 1 74 ? -7.729 5.411 6.896 1.00 92.19 74 GLY A N 1
ATOM 571 C CA . GLY A 1 74 ? -7.286 4.196 7.578 1.00 92.19 74 GLY A CA 1
ATOM 572 C C . GLY A 1 74 ? -5.822 4.224 7.970 1.00 92.19 74 GLY A C 1
ATOM 573 O O . GLY A 1 74 ? -5.172 5.269 7.963 1.00 92.19 74 GLY A O 1
ATOM 574 N N . MET A 1 75 ? -5.317 3.052 8.321 1.00 92.88 75 MET A N 1
ATOM 575 C CA . MET A 1 75 ? -3.918 2.811 8.636 1.00 92.88 75 MET A CA 1
ATOM 576 C C . MET A 1 75 ? -3.293 2.011 7.502 1.00 92.88 75 MET A C 1
ATOM 578 O O . MET A 1 75 ? -3.886 1.054 7.009 1.00 92.88 75 MET A O 1
ATOM 582 N N . TYR A 1 76 ? -2.093 2.399 7.097 1.00 94.00 76 TYR A N 1
ATOM 583 C CA . TYR A 1 76 ? -1.342 1.759 6.033 1.00 94.00 76 TYR A CA 1
ATOM 584 C C . TYR A 1 76 ? 0.035 1.403 6.556 1.00 94.00 76 TYR A C 1
ATOM 586 O O . TYR A 1 76 ? 0.651 2.201 7.256 1.00 94.00 76 TYR A O 1
ATOM 594 N N . ILE A 1 77 ? 0.526 0.222 6.208 1.00 92.50 77 ILE A N 1
ATOM 595 C CA . ILE A 1 77 ? 1.873 -0.206 6.575 1.00 92.50 77 ILE A CA 1
ATOM 596 C C . ILE A 1 77 ? 2.555 -0.879 5.393 1.00 92.50 77 ILE A C 1
ATOM 598 O O . ILE A 1 77 ? 1.948 -1.679 4.686 1.00 92.50 77 ILE A O 1
ATOM 602 N N . ASN A 1 78 ? 3.822 -0.566 5.163 1.00 92.06 78 ASN A N 1
ATOM 603 C CA . ASN A 1 78 ? 4.665 -1.280 4.226 1.00 92.06 78 ASN A CA 1
ATOM 604 C C . ASN A 1 78 ? 5.378 -2.421 4.960 1.00 92.06 78 ASN A C 1
ATOM 606 O O . ASN A 1 78 ? 6.107 -2.195 5.925 1.00 92.06 78 ASN A O 1
ATOM 610 N N . ILE A 1 79 ? 5.166 -3.652 4.496 1.00 90.25 79 ILE A N 1
ATOM 611 C CA . ILE A 1 79 ? 5.870 -4.832 4.998 1.00 90.25 79 ILE A CA 1
ATOM 612 C C . ILE A 1 79 ? 6.566 -5.504 3.815 1.00 90.25 79 ILE A C 1
ATOM 614 O O . ILE A 1 79 ? 5.933 -6.024 2.886 1.00 90.25 79 ILE A O 1
ATOM 618 N N . GLY A 1 80 ? 7.899 -5.500 3.854 1.00 89.12 80 GLY A N 1
ATOM 619 C CA . GLY A 1 80 ? 8.740 -6.007 2.776 1.00 89.12 80 GLY A CA 1
ATOM 620 C C . GLY A 1 80 ? 8.699 -5.089 1.556 1.00 89.12 80 GLY A C 1
ATOM 621 O O . GLY A 1 80 ? 9.486 -4.157 1.472 1.00 89.12 80 GLY A O 1
ATOM 622 N N . LYS A 1 81 ? 7.819 -5.394 0.600 1.00 91.44 81 LYS A N 1
ATOM 623 C CA . LYS A 1 81 ? 7.622 -4.639 -0.657 1.00 91.44 81 LYS A CA 1
ATOM 624 C C . LYS A 1 81 ? 6.144 -4.397 -0.972 1.00 91.44 81 LYS A C 1
ATOM 626 O O . LYS A 1 81 ? 5.799 -4.047 -2.102 1.00 91.44 81 LYS A O 1
ATOM 631 N N . TYR A 1 82 ? 5.279 -4.677 -0.001 1.00 95.25 82 TYR A N 1
ATOM 632 C CA . TYR A 1 82 ? 3.836 -4.645 -0.163 1.00 95.25 82 TYR A CA 1
ATOM 633 C C . TYR A 1 82 ? 3.219 -3.710 0.866 1.00 95.25 82 TYR A C 1
ATOM 635 O O . TYR A 1 82 ? 3.596 -3.738 2.038 1.00 95.25 82 TYR A O 1
ATOM 643 N N . VAL A 1 83 ? 2.244 -2.923 0.429 1.00 96.12 83 VAL A N 1
ATOM 644 C CA . VAL A 1 83 ? 1.438 -2.078 1.306 1.00 96.12 83 VAL A CA 1
ATOM 645 C C . VAL A 1 83 ? 0.233 -2.862 1.801 1.00 96.12 83 VAL A C 1
ATOM 647 O O . VAL A 1 83 ? -0.432 -3.575 1.050 1.00 96.12 83 VAL A O 1
ATOM 650 N N . TYR A 1 84 ? -0.040 -2.726 3.085 1.00 96.12 84 TYR A N 1
ATOM 651 C CA . TYR A 1 84 ? -1.186 -3.291 3.764 1.00 96.12 84 TYR A CA 1
ATOM 652 C C . TYR A 1 84 ? -2.061 -2.165 4.291 1.00 96.12 84 TYR A C 1
ATOM 654 O O . TYR A 1 84 ? -1.568 -1.075 4.575 1.00 96.12 84 TYR A O 1
ATOM 662 N N . TYR A 1 85 ? -3.343 -2.455 4.440 1.00 96.88 85 TYR A N 1
ATOM 663 C CA . TYR A 1 85 ? -4.371 -1.556 4.927 1.00 96.88 85 TYR A CA 1
ATOM 664 C C . TYR A 1 85 ? -5.088 -2.160 6.126 1.00 96.88 85 TYR A C 1
ATOM 666 O O . TYR A 1 85 ? -5.318 -3.369 6.179 1.00 96.88 85 TYR A O 1
ATOM 674 N N . SER A 1 86 ? -5.475 -1.298 7.054 1.00 95.75 86 SER A N 1
ATOM 675 C CA . SER A 1 86 ? -6.383 -1.604 8.145 1.00 95.75 86 SER A CA 1
ATOM 676 C C . SER A 1 86 ? -7.320 -0.422 8.374 1.00 95.75 86 SER A C 1
ATOM 678 O O . SER A 1 86 ? -6.918 0.742 8.280 1.00 95.75 86 SER A O 1
ATOM 680 N N . GLU A 1 87 ? -8.576 -0.711 8.692 1.00 93.69 87 GLU A N 1
ATOM 681 C CA . GLU A 1 87 ? -9.515 0.310 9.145 1.00 93.69 87 GLU A CA 1
ATOM 682 C C . GLU A 1 87 ? -9.055 0.897 10.490 1.00 93.69 87 GLU A C 1
ATOM 684 O O . GLU A 1 87 ? -8.446 0.211 11.313 1.00 93.69 87 GLU A O 1
ATOM 689 N N . LYS A 1 88 ? -9.323 2.185 10.742 1.00 85.88 88 LYS A N 1
ATOM 690 C CA . LYS A 1 88 ? -8.930 2.826 12.008 1.00 85.88 88 LYS A CA 1
ATOM 691 C C . LYS A 1 88 ? -9.502 2.063 13.203 1.00 85.88 88 LYS A C 1
ATOM 693 O O . LYS A 1 88 ? -10.698 1.813 13.272 1.00 85.88 88 LYS A O 1
ATOM 698 N N . GLY A 1 89 ? -8.642 1.761 14.174 1.00 83.25 89 GLY A N 1
ATOM 699 C CA . GLY A 1 89 ? -9.027 1.027 15.382 1.00 83.25 89 GLY A CA 1
ATOM 700 C C . GLY A 1 89 ? -9.050 -0.495 15.218 1.00 83.25 89 GLY A C 1
ATOM 701 O O . GLY A 1 89 ? -9.215 -1.190 16.217 1.00 83.25 89 GLY A O 1
ATOM 702 N N . ASN A 1 90 ? -8.831 -1.018 14.008 1.00 89.31 90 ASN A N 1
ATOM 703 C CA . ASN A 1 90 ? -8.628 -2.442 13.775 1.00 89.31 90 ASN A CA 1
ATOM 704 C C . ASN A 1 90 ? -7.141 -2.816 13.961 1.00 89.31 90 ASN A C 1
ATOM 706 O O . ASN A 1 90 ? -6.236 -1.998 13.790 1.00 89.31 90 ASN A O 1
ATOM 710 N N . THR A 1 91 ? -6.880 -4.054 14.366 1.00 86.25 91 THR A N 1
ATOM 711 C CA . THR A 1 91 ? -5.533 -4.618 14.523 1.00 86.25 91 THR A CA 1
ATOM 712 C C . THR A 1 91 ? -5.134 -5.507 13.349 1.00 86.25 91 THR A C 1
ATOM 714 O O . THR A 1 91 ? -3.949 -5.798 13.181 1.00 86.25 91 THR A O 1
ATOM 717 N N . GLU A 1 92 ? -6.092 -5.924 12.521 1.00 93.00 92 GLU A N 1
ATOM 718 C CA . GLU A 1 92 ? -5.847 -6.777 11.364 1.00 93.00 92 GLU A CA 1
ATOM 719 C C . GLU A 1 92 ? -5.522 -5.957 10.117 1.00 93.00 92 GLU A C 1
ATOM 721 O O . GLU A 1 92 ? -6.197 -4.977 9.798 1.00 93.00 92 GLU A O 1
ATOM 726 N N . TYR A 1 93 ? -4.489 -6.385 9.393 1.00 94.31 93 TYR A N 1
ATOM 727 C CA . TYR A 1 93 ? -4.027 -5.755 8.162 1.00 94.31 93 TYR A CA 1
ATOM 728 C C . TYR A 1 93 ? -4.225 -6.698 6.979 1.00 94.31 93 TYR A C 1
ATOM 730 O O . TYR A 1 93 ? -3.798 -7.853 7.009 1.00 94.31 93 TYR A O 1
ATOM 738 N N . VAL A 1 94 ? -4.807 -6.181 5.902 1.00 94.94 94 VAL A N 1
ATOM 739 C CA . VAL A 1 94 ? -4.967 -6.883 4.623 1.00 94.94 94 VAL A CA 1
ATOM 740 C C . VAL A 1 94 ? -4.055 -6.262 3.575 1.00 94.94 94 VAL A C 1
ATOM 742 O O . VAL A 1 94 ? -3.764 -5.071 3.637 1.00 94.94 94 VAL A O 1
ATOM 745 N N . LYS A 1 95 ? -3.576 -7.036 2.595 1.00 96.19 95 LYS A N 1
ATOM 746 C CA . LYS A 1 95 ? -2.807 -6.454 1.482 1.00 96.19 95 LYS A CA 1
ATOM 747 C C . LYS A 1 95 ? -3.682 -5.451 0.730 1.00 96.19 95 LYS A C 1
ATOM 749 O O . LYS A 1 95 ? -4.830 -5.757 0.418 1.00 96.19 95 LYS A O 1
ATOM 754 N N . LEU A 1 96 ? -3.131 -4.277 0.421 1.00 97.38 96 LEU A N 1
ATOM 755 C CA . LEU A 1 96 ? -3.833 -3.200 -0.273 1.00 97.38 96 LEU A CA 1
ATOM 756 C C . LEU A 1 96 ? -3.998 -3.535 -1.762 1.00 97.38 96 LEU A C 1
ATOM 758 O O . LEU A 1 96 ? -3.272 -3.046 -2.623 1.00 97.38 96 LEU A O 1
ATOM 762 N N . CYS A 1 97 ? -4.909 -4.454 -2.061 1.00 97.69 97 CYS A N 1
ATOM 763 C CA . CYS A 1 97 ? -5.136 -4.946 -3.406 1.00 97.69 97 CYS A CA 1
ATOM 764 C C . CYS A 1 97 ? -6.627 -5.140 -3.659 1.00 97.69 97 CYS A C 1
ATOM 766 O O . CYS A 1 97 ? -7.278 -5.937 -2.991 1.00 97.69 97 CYS A O 1
ATOM 768 N N . ASN A 1 98 ? -7.158 -4.440 -4.661 1.00 94.56 98 ASN A N 1
ATOM 769 C CA . ASN A 1 98 ? -8.562 -4.552 -5.055 1.00 94.56 98 ASN A CA 1
ATOM 770 C C . ASN A 1 98 ? -8.806 -5.568 -6.189 1.00 94.56 98 ASN A C 1
ATOM 772 O O . ASN A 1 98 ? -9.936 -5.713 -6.655 1.00 94.56 98 ASN A O 1
ATOM 776 N N . LYS A 1 99 ? -7.765 -6.284 -6.642 1.00 95.38 99 LYS A N 1
ATOM 777 C CA . LYS A 1 99 ? -7.892 -7.311 -7.682 1.00 95.38 99 LYS A CA 1
ATOM 778 C C . LYS A 1 99 ? -8.473 -8.599 -7.083 1.00 95.38 99 LYS A C 1
ATOM 780 O O . LYS A 1 99 ? -7.820 -9.206 -6.227 1.00 95.38 99 LYS A O 1
ATOM 785 N N . PRO A 1 100 ? -9.642 -9.076 -7.548 1.00 93.75 100 PRO A N 1
ATOM 786 C CA . PRO A 1 100 ? -10.151 -10.375 -7.126 1.00 93.75 100 PRO A CA 1
ATOM 787 C C . PRO A 1 100 ? -9.185 -11.485 -7.559 1.00 93.75 100 PRO A C 1
ATOM 789 O O . PRO A 1 100 ? -8.562 -11.400 -8.616 1.00 93.75 100 PRO A O 1
ATOM 792 N N . ASN A 1 101 ? -9.065 -12.533 -6.740 1.00 94.06 101 ASN A N 1
ATOM 793 C CA . ASN A 1 101 ? -8.189 -13.687 -6.988 1.00 94.06 101 ASN A CA 1
ATOM 794 C C . ASN A 1 101 ? -6.702 -13.336 -7.207 1.00 94.06 101 ASN A C 1
ATOM 796 O O . ASN A 1 101 ? -5.966 -14.101 -7.832 1.00 94.06 101 ASN A O 1
ATOM 800 N N . CYS A 1 102 ? -6.230 -12.198 -6.688 1.00 95.94 102 CYS A N 1
ATOM 801 C CA . CYS A 1 102 ? -4.804 -11.896 -6.693 1.00 95.94 102 CYS A CA 1
ATOM 802 C C . CYS A 1 102 ? -4.063 -12.879 -5.773 1.00 95.94 102 CYS A C 1
ATOM 804 O O . CYS A 1 102 ? -4.397 -13.029 -4.598 1.00 95.94 102 CYS A O 1
ATOM 806 N N . ASN A 1 103 ? -3.026 -13.539 -6.286 1.00 94.38 103 ASN A N 1
ATOM 807 C CA . ASN A 1 103 ? -2.180 -14.437 -5.490 1.00 94.38 103 ASN A CA 1
ATOM 808 C C . ASN A 1 103 ? -1.193 -13.680 -4.579 1.00 94.38 103 ASN A C 1
ATOM 810 O O . ASN A 1 103 ? -0.572 -14.275 -3.702 1.00 94.38 103 ASN A O 1
ATOM 814 N N . HIS A 1 104 ? -1.064 -12.364 -4.777 1.00 95.19 104 HIS A N 1
ATOM 815 C CA . HIS A 1 104 ? -0.186 -11.468 -4.035 1.00 95.19 104 HIS A CA 1
ATOM 816 C C . HIS A 1 104 ? 1.281 -11.929 -3.940 1.00 95.19 104 HIS A C 1
ATOM 818 O O . HIS A 1 104 ? 1.923 -11.708 -2.903 1.00 95.19 104 HIS A O 1
ATOM 824 N N . SER A 1 105 ? 1.785 -12.586 -4.987 1.00 92.44 105 SER A N 1
ATOM 825 C CA . SER A 1 105 ? 3.152 -13.115 -5.056 1.00 92.44 105 SER A CA 1
ATOM 826 C C . SER A 1 105 ? 4.004 -12.484 -6.160 1.00 92.44 105 SER A C 1
ATOM 828 O O . SER A 1 105 ? 5.199 -12.769 -6.234 1.00 92.44 105 SER A O 1
ATOM 830 N N . THR A 1 106 ? 3.418 -11.628 -6.999 1.00 93.12 106 THR A N 1
ATOM 831 C CA . THR A 1 106 ? 4.089 -10.990 -8.138 1.00 93.12 106 THR A CA 1
ATOM 832 C C . THR A 1 106 ? 4.016 -9.466 -8.063 1.00 93.12 106 THR A C 1
ATOM 834 O O . THR A 1 106 ? 3.236 -8.896 -7.294 1.00 93.12 106 THR A O 1
ATOM 837 N N . GLU A 1 107 ? 4.815 -8.809 -8.907 1.00 93.50 107 GLU A N 1
ATOM 838 C CA . GLU A 1 107 ? 4.818 -7.348 -9.061 1.00 93.50 107 GLU A CA 1
ATOM 839 C C . GLU A 1 107 ? 3.508 -6.803 -9.659 1.00 93.50 107 GLU A C 1
ATOM 841 O O . GLU A 1 107 ? 3.231 -5.616 -9.542 1.00 93.50 107 GLU A O 1
ATOM 846 N N . ASP A 1 108 ? 2.663 -7.671 -10.232 1.00 94.06 108 ASP A N 1
ATOM 847 C CA . ASP A 1 108 ? 1.346 -7.296 -10.765 1.00 94.06 108 ASP A CA 1
ATOM 848 C C . ASP A 1 108 ? 0.300 -7.063 -9.662 1.00 94.06 108 ASP A C 1
ATOM 850 O O . ASP A 1 108 ? -0.829 -6.644 -9.936 1.00 94.06 108 ASP A O 1
ATOM 854 N N . CYS A 1 109 ? 0.624 -7.369 -8.408 1.00 97.00 109 CYS A N 1
ATOM 855 C CA . CYS A 1 109 ? -0.230 -7.074 -7.267 1.00 97.00 109 CYS A CA 1
ATOM 856 C C . CYS A 1 109 ? -0.318 -5.557 -7.043 1.00 97.00 109 CYS A C 1
ATOM 858 O O . CYS A 1 109 ? 0.706 -4.899 -6.925 1.00 97.00 109 CYS A O 1
ATOM 860 N N . ASN A 1 110 ? -1.524 -5.011 -6.873 1.00 97.44 110 ASN A N 1
ATOM 861 C CA . ASN A 1 110 ? -1.726 -3.589 -6.542 1.00 97.44 110 ASN A CA 1
ATOM 862 C C . ASN A 1 110 ? -1.024 -3.165 -5.241 1.00 97.44 110 ASN A C 1
ATOM 864 O O . ASN A 1 110 ? -0.632 -2.022 -5.067 1.00 97.44 110 ASN A O 1
ATOM 868 N N . ALA A 1 111 ? -0.840 -4.097 -4.306 1.00 97.12 111 ALA A N 1
ATOM 869 C CA . ALA A 1 111 ? -0.124 -3.792 -3.076 1.00 97.12 111 ALA A CA 1
ATOM 870 C C . ALA A 1 111 ? 1.390 -3.642 -3.304 1.00 97.12 111 ALA A C 1
ATOM 872 O O . ALA A 1 111 ? 2.079 -3.144 -2.415 1.00 97.12 111 ALA A O 1
ATOM 873 N N . TYR A 1 112 ? 1.933 -4.131 -4.425 1.00 96.12 112 TYR A N 1
ATOM 874 C CA . TYR A 1 112 ? 3.369 -4.157 -4.672 1.00 96.12 112 TYR A CA 1
ATOM 875 C C . TYR A 1 112 ? 3.890 -2.773 -5.047 1.00 96.12 112 TYR A C 1
ATOM 877 O O . TYR A 1 112 ? 3.495 -2.182 -6.047 1.00 96.12 112 TYR A O 1
ATOM 885 N N . THR A 1 113 ? 4.842 -2.277 -4.267 1.00 94.06 113 THR A N 1
ATOM 886 C CA . THR A 1 113 ? 5.516 -0.999 -4.534 1.00 94.06 113 THR A CA 1
ATOM 887 C C . THR A 1 113 ? 6.990 -1.186 -4.869 1.00 94.06 113 THR A C 1
ATOM 889 O O . THR A 1 113 ? 7.633 -0.267 -5.374 1.00 94.06 113 THR A O 1
ATOM 892 N N . GLY A 1 114 ? 7.560 -2.356 -4.551 1.00 91.06 114 GLY A N 1
ATOM 893 C CA . GLY A 1 114 ? 9.007 -2.575 -4.613 1.00 91.06 114 GLY A CA 1
ATOM 894 C C . GLY A 1 114 ? 9.805 -1.666 -3.666 1.00 91.06 114 GLY A C 1
ATOM 895 O O . GLY A 1 114 ? 11.031 -1.635 -3.747 1.00 91.06 114 GLY A O 1
ATOM 896 N N . ALA A 1 115 ? 9.115 -0.933 -2.790 1.00 85.81 115 ALA A N 1
ATOM 897 C CA . ALA A 1 115 ? 9.642 0.114 -1.933 1.00 85.81 115 ALA A CA 1
ATOM 898 C C . ALA A 1 115 ? 9.555 -0.296 -0.465 1.00 85.81 115 ALA A C 1
ATOM 900 O O . ALA A 1 115 ? 8.671 -1.063 -0.084 1.00 85.81 115 ALA A O 1
ATOM 901 N N . HIS A 1 116 ? 10.428 0.281 0.358 1.00 84.88 116 HIS A N 1
ATOM 902 C CA . HIS A 1 116 ? 10.402 0.120 1.816 1.00 84.88 116 HIS A CA 1
ATOM 903 C C . HIS A 1 116 ? 9.783 1.320 2.541 1.00 84.88 116 HIS A C 1
ATOM 905 O O . HIS A 1 116 ? 9.503 1.238 3.731 1.00 84.88 116 HIS A O 1
ATOM 911 N N . GLN A 1 117 ? 9.576 2.428 1.827 1.00 88.12 117 GLN A N 1
ATOM 912 C CA . GLN A 1 117 ? 9.089 3.685 2.380 1.00 88.12 117 GLN A CA 1
ATOM 913 C C . GLN A 1 117 ? 7.843 4.144 1.628 1.00 88.12 117 GLN A C 1
ATOM 915 O O . GLN A 1 117 ? 7.784 4.064 0.399 1.00 88.12 117 GLN A O 1
ATOM 920 N N . ILE A 1 118 ? 6.865 4.626 2.384 1.00 92.00 118 ILE A N 1
ATOM 921 C CA . ILE A 1 118 ? 5.580 5.146 1.951 1.00 92.00 118 ILE A CA 1
ATOM 922 C C . ILE A 1 118 ? 5.288 6.493 2.626 1.00 92.00 118 ILE A C 1
ATOM 924 O O . ILE A 1 118 ? 5.623 6.727 3.783 1.00 92.00 118 ILE A O 1
ATOM 928 N N . GLY A 1 119 ? 4.634 7.380 1.891 1.00 91.75 119 GLY A N 1
ATOM 929 C CA . GLY A 1 119 ? 4.147 8.678 2.337 1.00 91.75 119 GLY A CA 1
ATOM 930 C C . GLY A 1 119 ? 2.706 8.889 1.887 1.00 91.75 119 GLY A C 1
ATOM 931 O O . GLY A 1 119 ? 2.210 8.181 1.021 1.00 91.75 119 GLY A O 1
ATOM 932 N N . TYR A 1 120 ? 2.045 9.880 2.462 1.00 92.12 120 TYR A N 1
ATOM 933 C CA . TYR A 1 120 ? 0.704 10.334 2.135 1.00 92.12 120 TYR A CA 1
ATOM 934 C C . TYR A 1 120 ? 0.772 11.801 1.718 1.00 92.12 120 TYR A C 1
ATOM 936 O O . TYR A 1 120 ? 1.372 12.615 2.419 1.00 92.12 120 TYR A O 1
ATOM 944 N N . TYR A 1 121 ? 0.160 12.130 0.588 1.00 91.06 121 TYR A N 1
ATOM 945 C CA . TYR A 1 121 ? -0.025 13.505 0.127 1.00 91.06 121 TYR A CA 1
ATOM 946 C C . TYR A 1 121 ? -1.194 13.519 -0.862 1.00 91.06 121 TYR A C 1
ATOM 948 O O . TYR A 1 121 ? -1.276 12.624 -1.703 1.00 91.06 121 TYR A O 1
ATOM 956 N N . LYS A 1 122 ? -2.107 14.490 -0.759 1.00 91.81 122 LYS A N 1
ATOM 957 C CA . LYS A 1 122 ? -3.276 14.669 -1.646 1.00 91.81 122 LYS A CA 1
ATOM 958 C C . LYS A 1 122 ? -3.983 13.368 -2.046 1.00 91.81 122 LYS A C 1
ATOM 960 O O . LYS A 1 122 ? -4.042 13.026 -3.230 1.00 91.81 122 LYS A O 1
ATOM 965 N N . ASP A 1 123 ? -4.473 12.628 -1.051 1.00 92.75 123 ASP A N 1
ATOM 966 C CA . ASP A 1 123 ? -5.224 11.376 -1.239 1.00 92.75 123 ASP A CA 1
ATOM 967 C C . ASP A 1 123 ? -4.473 10.307 -2.053 1.00 92.75 123 ASP A C 1
ATOM 969 O O . ASP A 1 123 ? -5.062 9.505 -2.788 1.00 92.75 123 ASP A O 1
ATOM 973 N N . LYS A 1 124 ? -3.143 10.300 -1.955 1.00 95.56 124 LYS A N 1
ATOM 974 C CA . LYS A 1 124 ? -2.281 9.319 -2.610 1.00 95.56 124 LYS A CA 1
ATOM 975 C C . LYS A 1 124 ? -1.224 8.795 -1.669 1.00 95.56 124 LYS A C 1
ATOM 977 O O . LYS A 1 124 ? -0.727 9.509 -0.797 1.00 95.56 124 LYS A O 1
ATOM 982 N N . ILE A 1 125 ? -0.837 7.549 -1.922 1.00 95.25 125 ILE A N 1
ATOM 983 C CA . ILE A 1 125 ? 0.325 6.941 -1.292 1.00 95.25 125 ILE A CA 1
ATOM 984 C C . ILE A 1 125 ? 1.514 7.143 -2.222 1.00 95.25 125 ILE A C 1
ATOM 986 O O . ILE A 1 125 ? 1.513 6.665 -3.354 1.00 95.25 125 ILE A O 1
ATOM 990 N N . TYR A 1 126 ? 2.522 7.856 -1.741 1.00 94.81 126 TYR A N 1
ATOM 991 C CA . TYR A 1 126 ? 3.801 8.054 -2.413 1.00 94.81 126 TYR A CA 1
ATOM 992 C C . TYR A 1 126 ? 4.808 7.028 -1.918 1.00 94.81 126 TYR A C 1
ATOM 994 O O . TYR A 1 126 ? 4.771 6.659 -0.751 1.00 94.81 126 TYR A O 1
ATOM 1002 N N . TYR A 1 127 ? 5.713 6.565 -2.772 1.00 93.38 127 TYR A N 1
ATOM 1003 C CA . TYR A 1 127 ? 6.737 5.596 -2.382 1.00 93.38 127 TYR A CA 1
ATOM 1004 C C . TYR A 1 127 ? 7.970 5.683 -3.283 1.00 93.38 127 TYR A C 1
ATOM 1006 O O . TYR A 1 127 ? 7.890 6.096 -4.442 1.00 93.38 127 TYR A O 1
ATOM 1014 N N . THR A 1 128 ? 9.127 5.284 -2.757 1.00 90.62 128 THR A N 1
ATOM 1015 C CA . THR A 1 128 ? 10.403 5.303 -3.482 1.00 90.62 128 THR A CA 1
ATOM 1016 C C . THR A 1 128 ? 10.780 3.905 -3.956 1.00 90.62 128 THR A C 1
ATOM 1018 O O . THR A 1 128 ? 11.077 3.017 -3.160 1.00 90.62 128 THR A O 1
ATOM 1021 N N . SER A 1 129 ? 10.786 3.687 -5.270 1.00 88.38 129 SER A N 1
ATOM 1022 C CA . SER A 1 129 ? 11.281 2.435 -5.850 1.00 88.38 129 SER A CA 1
ATOM 1023 C C . SER A 1 129 ? 12.747 2.584 -6.241 1.00 88.38 129 SER A C 1
ATOM 1025 O O . SER A 1 129 ? 13.121 3.602 -6.829 1.00 88.38 129 SER A O 1
ATOM 1027 N N . PHE A 1 130 ? 13.552 1.551 -6.003 1.00 85.81 130 PHE A N 1
ATOM 1028 C CA . PHE A 1 130 ? 14.941 1.500 -6.454 1.00 85.81 130 PHE A CA 1
ATOM 1029 C C . PHE A 1 130 ? 15.091 0.482 -7.584 1.00 85.81 130 PHE A C 1
ATOM 1031 O O . PHE A 1 130 ? 14.953 -0.725 -7.371 1.00 85.81 130 PHE A O 1
ATOM 1038 N N . LYS A 1 131 ? 15.371 0.959 -8.800 1.00 84.31 131 LYS A N 1
ATOM 1039 C CA . LYS A 1 131 ? 15.563 0.107 -9.982 1.00 84.31 131 LYS A CA 1
ATOM 1040 C C . LYS A 1 131 ? 16.756 0.607 -10.784 1.00 84.31 131 LYS A C 1
ATOM 1042 O O . LYS A 1 131 ? 16.881 1.800 -11.026 1.00 84.31 131 LYS A O 1
ATOM 1047 N N . MET A 1 132 ?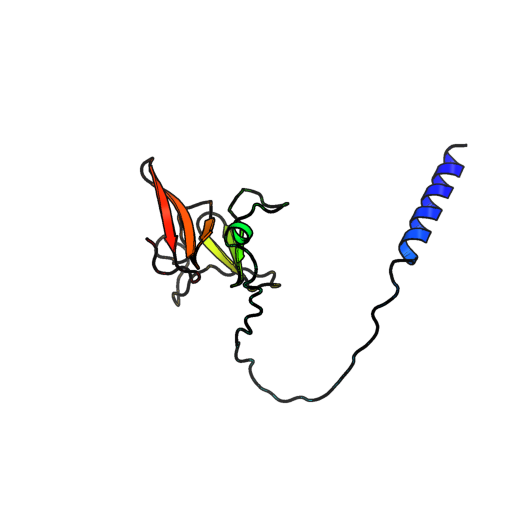 17.643 -0.306 -11.189 1.00 86.75 132 MET A N 1
ATOM 1048 C CA . MET A 1 132 ? 18.835 0.011 -11.998 1.00 86.75 132 MET A CA 1
ATOM 1049 C C . MET A 1 132 ? 19.687 1.168 -11.432 1.00 86.75 132 MET A C 1
ATOM 1051 O O . MET A 1 132 ? 20.159 2.017 -12.179 1.00 86.75 132 MET A O 1
ATOM 1055 N N . ASN A 1 133 ? 19.891 1.201 -10.111 1.00 85.94 133 ASN A N 1
ATOM 1056 C CA . ASN A 1 133 ? 20.631 2.257 -9.403 1.00 85.94 133 ASN A CA 1
ATOM 1057 C C . ASN A 1 133 ? 19.997 3.659 -9.433 1.00 85.94 133 ASN A C 1
ATOM 1059 O O . ASN A 1 133 ? 20.670 4.642 -9.128 1.00 85.94 133 ASN A O 1
ATOM 1063 N N . VAL A 1 134 ? 18.705 3.761 -9.749 1.00 87.62 134 VAL A N 1
ATOM 1064 C CA . VAL A 1 134 ? 17.949 5.016 -9.723 1.00 87.62 134 VAL A CA 1
ATOM 1065 C C . VAL A 1 134 ? 16.835 4.920 -8.683 1.00 87.62 134 VAL A C 1
ATOM 1067 O O . VAL A 1 134 ? 16.084 3.944 -8.652 1.00 87.62 134 VAL A O 1
ATOM 1070 N N . ASN A 1 135 ? 16.738 5.945 -7.831 1.00 88.44 135 ASN A N 1
ATOM 1071 C CA . ASN A 1 135 ? 15.589 6.156 -6.955 1.00 88.44 135 ASN A CA 1
ATOM 1072 C C . ASN A 1 135 ? 14.522 6.943 -7.716 1.00 88.44 135 ASN A C 1
ATOM 1074 O O . ASN A 1 135 ? 14.772 8.067 -8.152 1.00 88.44 135 ASN A O 1
ATOM 1078 N N . THR A 1 136 ? 13.332 6.368 -7.839 1.00 92.00 136 THR A N 1
ATOM 1079 C CA . THR A 1 136 ? 12.177 7.018 -8.463 1.00 92.00 136 THR A CA 1
ATOM 1080 C C . THR A 1 136 ? 11.095 7.211 -7.416 1.00 92.00 136 THR A C 1
ATOM 1082 O O . THR A 1 136 ? 10.752 6.273 -6.693 1.00 92.00 136 THR A O 1
ATOM 1085 N N . LEU A 1 137 ? 10.572 8.434 -7.325 1.00 93.56 137 LEU A N 1
ATOM 1086 C CA . LEU A 1 137 ? 9.371 8.721 -6.554 1.00 93.56 137 LEU A CA 1
ATOM 1087 C C . LEU A 1 137 ? 8.161 8.366 -7.413 1.00 93.56 137 LEU A C 1
ATOM 1089 O O . LEU A 1 137 ? 7.991 8.930 -8.490 1.00 93.56 137 LEU A O 1
ATOM 1093 N N . ASN A 1 138 ? 7.339 7.456 -6.914 1.00 95.38 138 ASN A N 1
ATOM 1094 C CA . ASN A 1 138 ? 6.108 7.024 -7.557 1.00 95.38 138 ASN A CA 1
ATOM 1095 C C . ASN A 1 138 ? 4.925 7.325 -6.635 1.00 95.38 138 ASN A C 1
ATOM 1097 O O . ASN A 1 138 ? 5.101 7.621 -5.446 1.00 95.38 138 ASN A O 1
ATOM 1101 N N . CYS A 1 139 ? 3.714 7.205 -7.164 1.00 96.31 139 CYS A N 1
ATOM 1102 C CA . CYS A 1 139 ? 2.492 7.274 -6.371 1.00 96.31 139 CYS A CA 1
ATOM 1103 C C . CYS A 1 139 ? 1.458 6.240 -6.810 1.00 96.31 139 CYS A C 1
ATOM 1105 O O . CYS A 1 139 ? 1.473 5.775 -7.945 1.00 96.31 139 CYS A O 1
ATOM 1107 N N . MET A 1 140 ? 0.531 5.917 -5.915 1.00 96.94 140 MET A N 1
ATOM 1108 C CA . MET A 1 140 ? -0.654 5.107 -6.189 1.00 96.94 140 MET A CA 1
ATOM 1109 C C . MET A 1 140 ? -1.875 5.704 -5.486 1.00 96.94 140 MET A C 1
ATOM 1111 O O . MET A 1 140 ? -1.761 6.545 -4.588 1.00 96.94 140 MET A O 1
ATOM 1115 N N . ASN A 1 141 ? -3.061 5.292 -5.915 1.00 97.50 141 ASN A N 1
ATOM 1116 C CA . ASN A 1 141 ? -4.305 5.613 -5.228 1.00 97.50 141 ASN A CA 1
ATOM 1117 C C . ASN A 1 141 ? -4.359 4.952 -3.841 1.00 97.50 141 ASN A C 1
ATOM 1119 O O . ASN A 1 141 ? -3.682 3.954 -3.591 1.00 97.50 141 ASN A O 1
ATOM 1123 N N . MET A 1 142 ? -5.217 5.471 -2.958 1.00 95.38 142 MET A N 1
ATOM 1124 C CA . MET A 1 142 ? -5.409 4.915 -1.611 1.00 95.38 142 MET A CA 1
ATOM 1125 C C . MET A 1 142 ? -5.885 3.453 -1.603 1.00 95.38 142 MET A C 1
ATOM 1127 O O . MET A 1 142 ? -5.723 2.788 -0.591 1.00 95.38 142 MET A O 1
ATOM 1131 N N . ASP A 1 143 ? -6.433 2.938 -2.708 1.00 96.00 143 ASP A N 1
ATOM 1132 C CA . ASP A 1 143 ? -6.859 1.540 -2.885 1.00 96.00 143 ASP A CA 1
ATOM 1133 C C . ASP A 1 143 ? -5.787 0.633 -3.537 1.00 96.00 143 ASP A C 1
ATOM 1135 O O . ASP A 1 143 ? -6.062 -0.518 -3.891 1.00 96.00 143 ASP A O 1
ATOM 1139 N N . GLY A 1 144 ? -4.572 1.156 -3.734 1.00 95.69 144 GLY A N 1
ATOM 1140 C CA . GLY A 1 144 ? -3.454 0.463 -4.378 1.00 95.69 144 GLY A CA 1
ATOM 1141 C C . GLY A 1 144 ? -3.517 0.442 -5.909 1.00 95.69 144 GLY A C 1
ATOM 1142 O O . GLY A 1 144 ? -2.744 -0.259 -6.546 1.00 95.69 144 GLY A O 1
ATOM 1143 N N . THR A 1 145 ? -4.444 1.152 -6.556 1.00 96.94 145 THR A N 1
ATOM 1144 C CA . THR A 1 145 ? -4.490 1.209 -8.031 1.00 96.94 145 THR A CA 1
ATOM 1145 C C . THR A 1 145 ? -3.664 2.351 -8.617 1.00 96.94 145 THR A C 1
ATOM 1147 O O . THR A 1 145 ? -3.259 3.281 -7.923 1.00 96.94 145 THR A O 1
ATOM 1150 N N . ASN A 1 146 ? -3.492 2.327 -9.945 1.00 96.50 146 ASN A N 1
ATOM 1151 C CA . ASN A 1 146 ? -2.982 3.452 -10.736 1.00 96.50 146 ASN A CA 1
ATOM 1152 C C . ASN A 1 146 ? -1.598 3.947 -10.294 1.00 96.50 146 ASN A C 1
ATOM 1154 O O . ASN A 1 146 ? -1.413 5.139 -10.042 1.00 96.50 146 ASN A O 1
ATOM 1158 N N . HIS A 1 147 ? -0.639 3.023 -10.231 1.00 94.88 147 HIS A N 1
ATOM 1159 C CA . HIS A 1 147 ? 0.766 3.334 -9.991 1.00 94.88 147 HIS A CA 1
ATOM 1160 C C . HIS A 1 147 ? 1.316 4.235 -11.109 1.00 94.88 147 HIS A C 1
ATOM 1162 O O . HIS A 1 147 ? 1.050 3.979 -12.289 1.00 94.88 147 HIS A O 1
ATOM 1168 N N . LYS A 1 148 ? 2.051 5.287 -10.741 1.00 92.88 148 LYS A N 1
ATOM 1169 C CA . LYS A 1 148 ? 2.655 6.273 -11.652 1.00 92.88 148 LYS A CA 1
ATOM 1170 C C . LYS A 1 148 ? 4.030 6.700 -11.187 1.00 92.88 148 LYS A C 1
ATOM 1172 O O . LYS A 1 148 ? 4.165 6.884 -9.955 1.00 92.88 148 LYS A O 1
#

Secondary structure (DSSP, 8-state):
-HHHHHHHHHHHHHHHHGGG---------------------------TTS-GGGGG---TT-SSTTSEEEETTEEEEEETTEEEEE-TT----EES---TT--S-STTSTTB-S-S-EEEETTEEEEEEEETTEEEEEEEETTS----

pLDDT: mean 76.96, std 20.53, range [28.98, 97.69]

Foldseek 3Di:
DVVVVVVVVVVVVVVVVVVPDDDDDDDDDDDDDDDDDDPPPPPQPQPVVDDQVVQQDADDPDPDRAQWGQHSQFIWGDDQFFIWTDHPPDPDTDTLAPDPPDPPPDCPGLRGRCFRHWGTDDQWIWGWHADPNDTDIWIAHPSSDDID

Radius of gyration: 23.38 Å; chains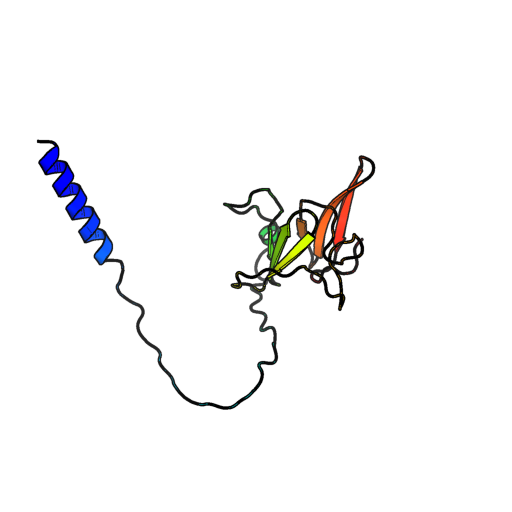: 1; bounding box: 54×34×71 Å

Sequence (148 aa):
MFKKLSTLLLIVLVIGCLASCAKFSHLESGSDNTDTRPSHSITHSSDDTKPEEYYTAFRQGEFSVSAYLVTPYGMYINIGKYVYYSEKGNTEYVKLCNKPNCNHSTEDCNAYTGAHQIGYYKDKIYYTSFKMNVNTLNCMNMDGTNHK